Protein AF-D6U808-F1 (afdb_monomer_lite)

pLDDT: mean 87.34, std 8.74, range [60.12, 94.69]

Foldseek 3Di:
DPLVVCCQQQAAFDQVCCVPPPVNDGAGNCVVVVNDVDRDDSVCVVPPDDDDDD

Radius of gyration: 12.16 Å; chains: 1; bounding box: 33×18×30 Å

Secondary structure (DSSP, 8-state):
-HHHHHHHHHH---HHHHHHHSTT----HHHHTTS-SSPPPHHHHHH--PPPP-

Structure (mmCIF, N/CA/C/O backbone):
data_AF-D6U808-F1
#
_entry.id   AF-D6U808-F1
#
loop_
_atom_site.group_PDB
_atom_site.id
_atom_site.type_symbol
_atom_site.label_atom_id
_atom_site.label_alt_id
_atom_site.label_comp_id
_atom_site.label_asym_id
_atom_site.label_entity_id
_atom_site.label_seq_id
_atom_site.pdbx_PDB_ins_code
_atom_site.Cartn_x
_atom_site.Cartn_y
_atom_site.Cartn_z
_atom_site.occupancy
_atom_site.B_iso_or_equiv
_atom_site.auth_seq_id
_atom_site.auth_comp_id
_atom_site.auth_asym_id
_atom_site.auth_atom_id
_atom_site.pdbx_PDB_model_num
ATOM 1 N N . MET A 1 1 ? 3.673 -13.908 10.275 1.00 60.12 1 MET A N 1
ATOM 2 C CA . MET A 1 1 ? 3.421 -14.492 8.939 1.00 60.12 1 MET A CA 1
ATOM 3 C C . MET A 1 1 ? 2.488 -13.635 8.083 1.00 60.12 1 MET A C 1
ATOM 5 O O . MET A 1 1 ? 2.815 -13.427 6.927 1.00 60.12 1 MET A O 1
ATOM 9 N N . TYR A 1 2 ? 1.414 -13.049 8.627 1.00 79.00 2 TYR A N 1
ATOM 10 C CA . TYR A 1 2 ? 0.476 -12.225 7.843 1.00 79.00 2 TYR A CA 1
ATOM 11 C C . TYR A 1 2 ? 1.049 -10.898 7.325 1.00 79.00 2 TYR A C 1
ATOM 13 O O . TYR A 1 2 ? 0.885 -10.599 6.153 1.00 79.00 2 TYR A O 1
ATOM 21 N N . LEU A 1 3 ? 1.787 -10.141 8.148 1.00 87.06 3 LEU A N 1
ATOM 22 C CA . LEU A 1 3 ? 2.257 -8.806 7.753 1.00 87.06 3 LEU A CA 1
ATOM 23 C C . LEU A 1 3 ? 3.202 -8.831 6.542 1.00 87.06 3 LEU A C 1
ATOM 25 O O . LEU A 1 3 ? 2.978 -8.097 5.591 1.00 87.06 3 LEU A O 1
ATOM 29 N N . ILE A 1 4 ? 4.210 -9.712 6.554 1.00 90.44 4 ILE A N 1
ATOM 30 C CA . ILE A 1 4 ? 5.168 -9.865 5.444 1.00 90.44 4 ILE A CA 1
ATOM 31 C C . ILE A 1 4 ? 4.462 -10.271 4.148 1.00 90.44 4 ILE A C 1
ATOM 33 O O . ILE A 1 4 ? 4.742 -9.706 3.092 1.00 90.44 4 ILE A O 1
ATOM 37 N N . GLY A 1 5 ? 3.521 -11.218 4.236 1.00 91.44 5 GLY A N 1
ATOM 38 C CA . GLY A 1 5 ? 2.713 -11.624 3.090 1.00 91.44 5 GLY A CA 1
ATOM 39 C C . GLY A 1 5 ? 1.885 -10.460 2.552 1.00 91.44 5 GLY A C 1
ATOM 40 O O . GLY A 1 5 ? 1.889 -10.214 1.349 1.00 91.44 5 GLY A O 1
ATOM 41 N N . THR A 1 6 ? 1.229 -9.695 3.425 1.00 92.19 6 THR A N 1
ATOM 42 C CA . THR A 1 6 ? 0.449 -8.521 3.019 1.00 92.19 6 THR A CA 1
ATOM 43 C C . THR A 1 6 ? 1.334 -7.467 2.360 1.00 92.19 6 THR A C 1
ATOM 45 O O . THR A 1 6 ? 1.018 -7.015 1.265 1.00 92.19 6 THR A O 1
ATOM 48 N N . THR A 1 7 ? 2.479 -7.119 2.949 1.00 94.25 7 THR A N 1
ATOM 49 C CA . THR A 1 7 ? 3.369 -6.103 2.367 1.00 94.25 7 THR A CA 1
ATOM 50 C C . THR A 1 7 ? 3.952 -6.540 1.025 1.00 94.25 7 THR A C 1
ATOM 52 O O . THR A 1 7 ? 4.076 -5.720 0.125 1.00 94.25 7 THR A O 1
ATOM 55 N N . TYR A 1 8 ? 4.259 -7.827 0.840 1.00 92.75 8 TYR A N 1
ATOM 56 C CA . TYR A 1 8 ? 4.702 -8.328 -0.463 1.00 92.75 8 TYR A CA 1
ATOM 57 C C . TYR A 1 8 ? 3.593 -8.210 -1.517 1.00 92.75 8 TYR A C 1
ATOM 59 O O . TYR A 1 8 ? 3.835 -7.725 -2.618 1.00 92.75 8 TYR A O 1
ATOM 67 N N . ASN A 1 9 ? 2.369 -8.609 -1.164 1.00 93.12 9 ASN A N 1
ATOM 68 C CA . ASN A 1 9 ? 1.252 -8.636 -2.104 1.00 93.12 9 ASN A CA 1
ATOM 69 C C . ASN A 1 9 ? 0.725 -7.242 -2.470 1.00 93.12 9 ASN A C 1
ATOM 71 O O . ASN A 1 9 ? 0.303 -7.050 -3.606 1.00 93.12 9 ASN A O 1
ATOM 75 N N . PHE A 1 10 ? 0.733 -6.294 -1.528 1.00 93.44 10 PHE A N 1
ATOM 76 C CA . PHE A 1 10 ? 0.143 -4.963 -1.707 1.00 93.44 10 PHE A CA 1
ATOM 77 C C . PHE A 1 10 ? 1.167 -3.866 -2.003 1.00 93.44 10 PHE A C 1
ATOM 79 O O . PHE A 1 10 ? 0.839 -2.924 -2.724 1.00 93.44 10 PHE A O 1
ATOM 86 N N . CYS A 1 11 ? 2.386 -3.970 -1.463 1.00 94.69 11 CYS A N 1
ATOM 87 C CA . CYS A 1 11 ? 3.359 -2.878 -1.511 1.00 94.69 11 CYS A CA 1
ATOM 88 C C . CYS A 1 11 ? 4.471 -3.073 -2.538 1.00 94.69 11 CYS A C 1
ATOM 90 O O . CYS A 1 11 ? 5.077 -2.093 -2.966 1.00 94.69 11 CYS A O 1
ATOM 92 N N . TRP A 1 12 ? 4.761 -4.314 -2.936 1.00 93.06 12 TRP A N 1
ATOM 93 C CA . TRP A 1 12 ? 5.867 -4.600 -3.844 1.00 93.06 12 TRP A CA 1
ATOM 94 C C . TRP A 1 12 ? 5.384 -4.977 -5.239 1.00 93.06 12 TRP A C 1
ATOM 96 O O . TRP A 1 12 ? 4.681 -5.968 -5.437 1.00 93.06 12 TRP A O 1
ATOM 106 N N . ALA A 1 13 ? 5.807 -4.192 -6.230 1.00 91.50 13 ALA A N 1
ATOM 107 C CA . ALA A 1 13 ? 5.604 -4.541 -7.625 1.00 91.50 13 ALA A CA 1
ATOM 108 C C . ALA A 1 13 ? 6.437 -5.778 -7.976 1.00 91.50 13 ALA A C 1
ATOM 110 O O . ALA A 1 13 ? 7.635 -5.854 -7.684 1.00 91.50 13 ALA A O 1
ATOM 111 N N . HIS A 1 14 ? 5.797 -6.744 -8.625 1.00 90.38 14 HIS A N 1
A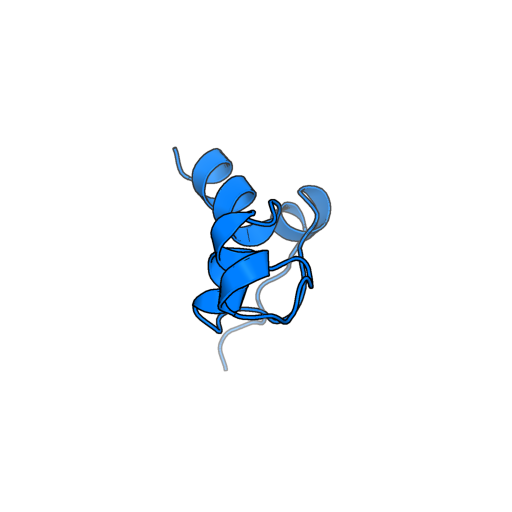TOM 112 C CA . HIS A 1 14 ? 6.446 -7.965 -9.059 1.00 90.38 14 HIS A CA 1
ATOM 113 C C . HIS A 1 14 ? 6.934 -7.798 -10.499 1.00 90.38 14 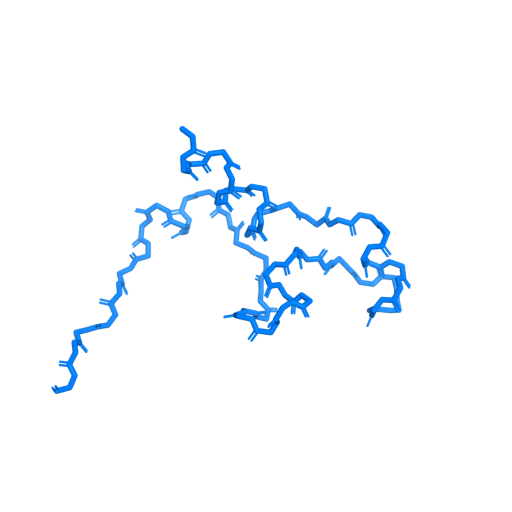HIS A C 1
ATOM 115 O O . HIS A 1 14 ? 6.147 -7.497 -11.397 1.00 90.38 14 HIS A O 1
ATOM 121 N N . GLN A 1 15 ? 8.233 -7.990 -10.737 1.00 85.44 15 GLN A N 1
ATOM 122 C CA . GLN A 1 15 ? 8.858 -7.696 -12.033 1.00 85.44 15 GLN A CA 1
ATOM 123 C C . GLN A 1 15 ? 8.250 -8.510 -13.180 1.00 85.44 15 GLN A C 1
ATOM 125 O O . GLN A 1 15 ? 7.902 -7.946 -14.213 1.00 85.44 15 GLN A O 1
ATOM 130 N N . GLU A 1 16 ? 8.045 -9.812 -12.986 1.00 85.00 16 GLU A N 1
ATOM 131 C CA . GLU A 1 16 ? 7.463 -10.676 -14.024 1.00 85.00 16 GLU A CA 1
ATOM 132 C C . GLU A 1 16 ? 6.004 -10.317 -14.327 1.00 85.00 16 GLU A C 1
ATOM 134 O O . GLU A 1 16 ? 5.553 -10.375 -15.468 1.00 85.00 16 GLU A O 1
ATOM 139 N N . LEU A 1 17 ? 5.280 -9.849 -13.312 1.00 83.94 17 LEU A N 1
ATOM 140 C CA . LEU A 1 17 ? 3.885 -9.437 -13.443 1.00 83.94 17 LEU A CA 1
ATOM 141 C C . LEU A 1 17 ? 3.772 -8.078 -14.144 1.00 83.94 17 LEU A C 1
ATOM 143 O O . LEU A 1 17 ? 2.894 -7.858 -14.977 1.00 83.94 17 LEU A O 1
ATOM 147 N N .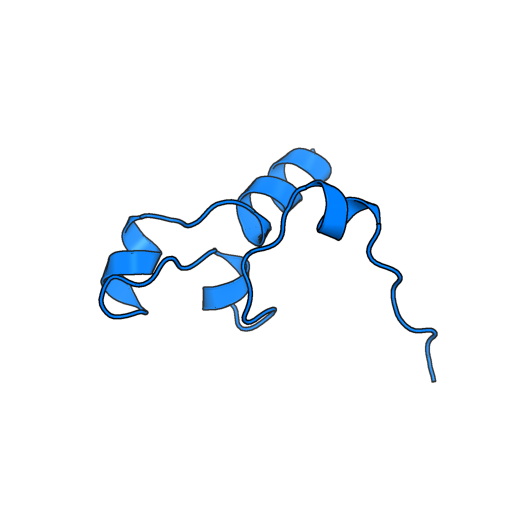 SER A 1 18 ? 4.713 -7.184 -13.849 1.00 83.06 18 SER A N 1
ATOM 148 C CA . SER A 1 18 ? 4.820 -5.862 -14.469 1.00 83.06 18 SER A CA 1
ATOM 149 C C . SER A 1 18 ? 5.127 -5.969 -15.969 1.00 83.06 18 SER A C 1
ATOM 151 O O . SER A 1 18 ? 4.567 -5.226 -16.772 1.00 83.06 18 SER A O 1
ATOM 153 N N . LYS A 1 19 ? 5.939 -6.960 -16.367 1.00 80.50 19 LYS A N 1
ATOM 154 C CA . LYS A 1 19 ? 6.207 -7.281 -17.779 1.00 80.50 19 LYS A CA 1
ATOM 155 C C . LYS A 1 19 ? 5.001 -7.924 -18.471 1.00 80.50 19 LYS A C 1
ATOM 157 O O . LYS A 1 19 ? 4.657 -7.543 -19.583 1.00 80.50 19 LYS A O 1
ATOM 162 N N . SER A 1 20 ? 4.362 -8.902 -17.824 1.00 71.31 20 SER A N 1
ATOM 163 C CA . SER A 1 20 ? 3.350 -9.747 -18.475 1.00 71.31 20 SER A CA 1
ATOM 164 C C . SER A 1 20 ? 1.981 -9.087 -18.624 1.00 71.31 20 SER A C 1
ATOM 166 O O . SER A 1 20 ? 1.281 -9.361 -19.595 1.00 71.31 20 SER A O 1
ATOM 168 N N . THR A 1 21 ? 1.558 -8.286 -17.649 1.00 65.12 21 THR A N 1
ATOM 169 C CA . THR A 1 21 ? 0.144 -7.884 -17.528 1.00 65.12 21 THR A CA 1
ATOM 170 C C . THR A 1 21 ? -0.093 -6.414 -17.853 1.00 65.12 21 THR A C 1
ATOM 172 O O . THR A 1 21 ? -1.228 -6.025 -18.102 1.00 65.12 21 THR A O 1
ATOM 175 N N . HIS A 1 22 ? 0.957 -5.585 -17.853 1.00 62.88 22 HIS A N 1
ATOM 176 C CA . HIS A 1 22 ? 0.788 -4.140 -17.700 1.00 62.88 22 HIS A CA 1
ATOM 177 C C . HIS A 1 22 ? 1.686 -3.260 -18.585 1.00 62.88 22 HIS A C 1
ATOM 179 O O . HIS A 1 22 ? 1.868 -2.091 -18.258 1.00 62.88 22 HIS A O 1
ATOM 185 N N . MET A 1 23 ? 2.195 -3.762 -19.721 1.00 67.56 23 MET A N 1
ATOM 186 C CA . MET A 1 23 ? 2.988 -2.964 -20.683 1.00 67.56 23 MET A CA 1
ATOM 187 C C . MET A 1 23 ? 4.103 -2.150 -19.990 1.00 67.56 23 MET A C 1
ATOM 189 O O . MET A 1 23 ? 4.131 -0.924 -20.080 1.00 67.56 23 MET A O 1
ATOM 193 N N . ASP A 1 24 ? 4.953 -2.829 -19.214 1.00 69.31 24 ASP A N 1
ATOM 194 C CA . ASP A 1 24 ? 6.029 -2.235 -18.398 1.00 69.31 24 ASP A CA 1
ATOM 195 C C . ASP A 1 24 ? 5.576 -1.330 -17.235 1.00 69.31 24 ASP A C 1
ATOM 197 O O . ASP A 1 24 ? 6.400 -0.668 -16.597 1.00 69.31 24 ASP A O 1
ATOM 201 N N . ARG A 1 25 ? 4.285 -1.314 -16.879 1.00 81.31 25 ARG A N 1
ATOM 202 C CA . ARG A 1 25 ? 3.829 -0.664 -15.641 1.00 81.31 25 ARG A CA 1
ATOM 203 C C . ARG A 1 25 ? 3.995 -1.585 -14.440 1.00 81.31 25 ARG A C 1
ATOM 205 O O . ARG A 1 25 ? 3.709 -2.779 -14.495 1.00 81.31 25 ARG A O 1
ATOM 212 N N . ALA A 1 26 ? 4.415 -0.987 -13.328 1.00 88.19 26 ALA A N 1
ATOM 213 C CA . ALA A 1 26 ? 4.525 -1.657 -12.042 1.00 88.19 26 ALA A CA 1
ATOM 214 C C . ALA A 1 26 ? 3.181 -2.293 -11.638 1.00 88.19 26 ALA A C 1
ATOM 216 O O . ALA A 1 26 ? 2.156 -1.614 -11.596 1.00 88.19 26 ALA A O 1
ATOM 217 N N . CYS A 1 27 ? 3.197 -3.595 -11.347 1.00 91.50 27 CYS A N 1
ATOM 218 C CA . CYS A 1 27 ? 2.016 -4.379 -10.993 1.00 91.50 27 CYS A CA 1
ATOM 219 C C . CYS A 1 27 ? 2.315 -5.271 -9.779 1.00 91.50 27 CYS A C 1
ATOM 221 O O . CYS A 1 27 ? 3.290 -6.031 -9.786 1.00 91.50 27 CYS A O 1
ATOM 223 N N . THR A 1 28 ? 1.504 -5.169 -8.725 1.00 94.38 28 THR A N 1
ATOM 224 C CA . THR A 1 28 ? 1.610 -6.012 -7.523 1.00 94.38 28 THR A CA 1
ATOM 225 C C . THR A 1 28 ? 0.753 -7.276 -7.673 1.00 94.38 28 THR A C 1
ATOM 227 O O . THR A 1 28 ? -0.189 -7.293 -8.472 1.00 94.38 28 THR A O 1
ATOM 230 N N . PRO A 1 29 ? 1.013 -8.341 -6.894 1.00 94.00 29 PRO A N 1
ATOM 231 C CA . PRO A 1 29 ? 0.166 -9.533 -6.902 1.00 94.00 29 PRO A CA 1
ATOM 232 C C . PRO A 1 29 ? -1.327 -9.247 -6.677 1.00 94.00 29 PRO A C 1
ATOM 234 O O . PRO A 1 29 ? -2.169 -9.827 -7.360 1.00 94.00 29 PRO A O 1
ATOM 237 N N . THR A 1 30 ? -1.678 -8.329 -5.769 1.00 93.88 30 THR A N 1
ATOM 238 C CA . THR A 1 30 ? -3.086 -7.966 -5.529 1.00 93.88 30 THR A CA 1
ATOM 239 C C . THR A 1 30 ? -3.705 -7.165 -6.669 1.00 93.88 30 THR A C 1
ATOM 241 O O . THR A 1 30 ? -4.913 -7.273 -6.876 1.00 93.88 30 THR A O 1
ATOM 244 N N . MET A 1 31 ? -2.898 -6.433 -7.442 1.00 93.12 31 MET A N 1
ATOM 245 C CA . MET A 1 31 ? -3.356 -5.787 -8.673 1.00 93.12 31 MET A CA 1
ATOM 246 C C . MET A 1 31 ? -3.671 -6.801 -9.767 1.00 93.12 31 MET A C 1
ATOM 248 O O . MET A 1 31 ? -4.747 -6.743 -10.356 1.00 93.12 31 MET A O 1
ATOM 252 N N . ALA A 1 32 ? -2.793 -7.778 -10.005 1.00 91.69 32 ALA A N 1
ATOM 253 C CA . ALA A 1 32 ? -3.079 -8.830 -10.985 1.00 91.69 32 ALA A CA 1
ATOM 254 C C . ALA A 1 32 ? -4.264 -9.718 -10.579 1.00 91.69 32 ALA A C 1
ATOM 256 O O . ALA A 1 32 ? -4.973 -10.228 -11.441 1.00 91.69 32 ALA A O 1
ATOM 257 N N . ALA A 1 33 ? -4.502 -9.878 -9.275 1.00 91.62 33 ALA A N 1
ATOM 258 C CA . ALA A 1 33 ? -5.692 -10.545 -8.752 1.00 91.62 33 ALA A CA 1
ATOM 259 C C . ALA A 1 33 ? -6.973 -9.688 -8.852 1.00 91.62 33 ALA A C 1
ATOM 261 O O . ALA A 1 33 ? -8.054 -10.188 -8.547 1.00 91.62 33 ALA A O 1
ATOM 262 N N . GLY A 1 34 ? -6.871 -8.411 -9.241 1.00 91.31 34 GLY A N 1
ATOM 263 C CA . GLY A 1 34 ? -8.006 -7.490 -9.347 1.00 91.31 34 GLY A CA 1
ATOM 264 C C . GLY A 1 34 ? -8.587 -7.036 -8.004 1.00 91.31 34 GLY A C 1
ATOM 265 O O . GLY A 1 34 ? -9.727 -6.582 -7.961 1.00 91.31 34 GLY A O 1
ATOM 266 N N . LEU A 1 35 ? -7.837 -7.165 -6.904 1.00 91.19 35 LEU A N 1
ATOM 267 C CA . LEU A 1 35 ? -8.281 -6.755 -5.562 1.00 91.19 35 LEU A CA 1
ATOM 268 C C . LEU A 1 35 ? -8.096 -5.253 -5.308 1.00 91.19 35 LEU A C 1
ATOM 270 O O . LEU A 1 35 ? -8.773 -4.675 -4.464 1.00 91.19 35 LEU A O 1
ATOM 274 N N . THR A 1 36 ? -7.142 -4.638 -6.000 1.00 91.94 36 THR A N 1
ATOM 275 C CA . THR A 1 36 ? -6.799 -3.215 -5.912 1.00 91.94 36 THR A CA 1
ATOM 276 C C . THR A 1 36 ? -6.211 -2.772 -7.246 1.00 91.94 36 THR A C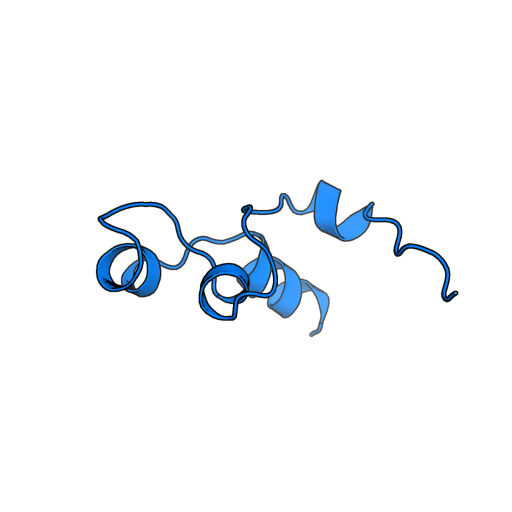 1
ATOM 278 O O . THR A 1 36 ? -5.695 -3.587 -8.001 1.00 91.94 36 THR A O 1
ATOM 281 N N . ASP A 1 37 ? -6.252 -1.485 -7.534 1.00 91.12 37 ASP A N 1
ATOM 282 C CA . ASP A 1 37 ? -5.710 -0.857 -8.741 1.00 91.12 37 ASP A CA 1
ATOM 283 C C . ASP A 1 37 ? -4.509 0.060 -8.449 1.00 91.12 37 ASP A C 1
ATOM 285 O O . ASP A 1 37 ? -3.879 0.581 -9.369 1.00 91.12 37 ASP A O 1
ATOM 289 N N . HIS A 1 38 ? -4.151 0.215 -7.174 1.00 92.12 38 HIS A N 1
ATOM 290 C CA . HIS A 1 38 ? -3.000 0.992 -6.728 1.00 92.12 38 HIS A CA 1
ATOM 291 C C . HIS A 1 38 ? -2.000 0.157 -5.924 1.00 92.12 38 HIS A C 1
ATOM 293 O O . HIS A 1 38 ? -2.345 -0.851 -5.298 1.00 92.12 38 HIS A O 1
ATOM 299 N N . ILE A 1 39 ? -0.749 0.619 -5.938 1.00 93.62 39 ILE A N 1
ATOM 300 C CA . ILE A 1 39 ? 0.344 0.093 -5.120 1.00 93.62 39 ILE A CA 1
ATOM 301 C C . ILE A 1 39 ? 0.272 0.775 -3.761 1.00 93.62 39 ILE A C 1
ATOM 303 O O . ILE A 1 39 ? 0.325 2.001 -3.686 1.00 93.62 39 ILE A O 1
ATOM 307 N N . TRP A 1 40 ? 0.171 -0.013 -2.698 1.00 94.38 40 TRP A N 1
ATOM 308 C CA . TRP A 1 40 ? 0.020 0.512 -1.347 1.00 94.38 40 TRP A CA 1
ATOM 309 C C . TRP A 1 40 ? 1.375 0.749 -0.687 1.00 94.38 40 TRP A C 1
ATOM 311 O O . TRP A 1 40 ? 2.280 -0.076 -0.782 1.00 94.38 40 TRP A O 1
ATOM 321 N N . SER A 1 41 ? 1.511 1.806 0.099 1.00 94.44 41 SER A N 1
ATOM 322 C CA . SER A 1 41 ? 2.590 1.904 1.082 1.00 94.44 41 SER A CA 1
ATOM 323 C C . SER A 1 41 ? 2.290 1.050 2.317 1.00 94.44 41 SER A C 1
ATOM 325 O O . SER A 1 41 ? 1.139 0.759 2.649 1.00 94.44 41 SER A O 1
ATOM 327 N N . VAL A 1 42 ? 3.337 0.686 3.063 1.00 93.88 42 VAL A N 1
ATOM 328 C CA . VAL A 1 42 ? 3.180 -0.036 4.338 1.00 93.88 42 VAL A CA 1
ATOM 329 C C . VAL A 1 42 ? 2.326 0.769 5.325 1.00 93.88 42 VAL A C 1
ATOM 331 O O . VAL A 1 42 ? 1.501 0.198 6.034 1.00 93.88 42 VAL A O 1
ATOM 334 N N . SER A 1 43 ? 2.482 2.096 5.351 1.00 93.81 43 SER A N 1
ATOM 335 C CA . SER A 1 43 ? 1.661 2.985 6.178 1.00 93.81 43 SER A CA 1
ATOM 336 C C . SER A 1 43 ? 0.186 2.939 5.799 1.00 93.81 43 SER A C 1
ATOM 338 O O . SER A 1 43 ? -0.647 2.836 6.695 1.00 93.81 43 SER A O 1
ATOM 340 N N . GLU A 1 44 ? -0.145 2.966 4.505 1.00 94.06 44 GLU A N 1
ATOM 341 C CA . GLU A 1 44 ? -1.541 2.912 4.060 1.00 94.06 44 GLU A CA 1
ATOM 342 C C . GLU A 1 44 ? -2.184 1.585 4.449 1.00 94.06 44 GLU A C 1
ATOM 344 O O . GLU A 1 44 ? -3.267 1.596 5.021 1.00 94.06 44 GLU A O 1
ATOM 349 N N . VAL A 1 45 ? -1.495 0.455 4.249 1.00 91.62 45 VAL A N 1
ATOM 350 C CA . VAL A 1 45 ? -2.004 -0.868 4.656 1.00 91.62 45 VAL A CA 1
ATOM 351 C C . VAL A 1 45 ? -2.300 -0.919 6.157 1.00 91.62 45 VAL A C 1
ATOM 353 O O . VAL A 1 45 ? -3.320 -1.464 6.569 1.00 91.62 45 VAL A O 1
ATOM 356 N N . LEU A 1 46 ? -1.418 -0.354 6.986 1.00 92.00 46 LEU A N 1
ATOM 357 C CA . LEU A 1 46 ? -1.571 -0.376 8.444 1.00 92.00 46 LEU A CA 1
ATOM 358 C C . LEU A 1 46 ? -2.614 0.619 8.966 1.00 92.00 46 LEU A C 1
ATOM 360 O O . LEU A 1 46 ? -3.132 0.433 10.066 1.00 92.00 46 LEU A O 1
ATOM 364 N N . GLN A 1 47 ? -2.901 1.679 8.211 1.00 92.94 47 GLN A N 1
ATOM 365 C CA . GLN A 1 47 ? -3.843 2.732 8.600 1.00 92.94 47 GLN A CA 1
ATOM 366 C C . GLN A 1 47 ? -5.196 2.624 7.894 1.00 92.94 47 GLN A C 1
ATOM 368 O O . GLN A 1 47 ? -6.121 3.367 8.238 1.00 92.94 47 GLN A O 1
ATOM 373 N N . TYR A 1 48 ? -5.328 1.717 6.926 1.00 90.75 48 TYR A N 1
ATOM 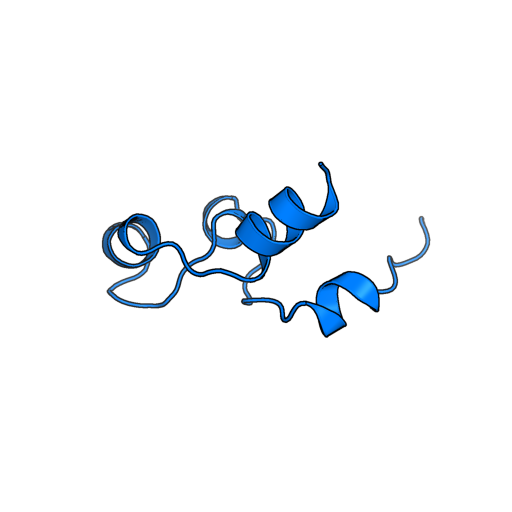374 C CA . TYR A 1 48 ? -6.550 1.555 6.161 1.00 90.75 48 TYR A CA 1
ATOM 375 C C . TYR A 1 48 ? -7.717 1.167 7.068 1.00 90.75 48 TYR A C 1
ATOM 377 O O . TYR A 1 48 ? -7.689 0.156 7.773 1.00 90.75 48 TYR A O 1
ATOM 385 N N . LYS A 1 49 ? -8.770 1.986 7.038 1.00 90.50 49 LYS A N 1
ATOM 386 C CA . LYS A 1 49 ? -10.010 1.727 7.765 1.00 90.50 49 LYS A CA 1
ATOM 387 C C . LYS A 1 49 ? -10.979 1.016 6.837 1.00 90.50 49 LYS A C 1
ATOM 389 O O . LYS A 1 49 ? -11.440 1.594 5.858 1.00 90.50 49 LYS A O 1
ATOM 394 N N . VAL A 1 50 ? -11.299 -0.226 7.182 1.00 86.25 50 VAL A N 1
ATOM 395 C CA . VAL A 1 50 ? -12.328 -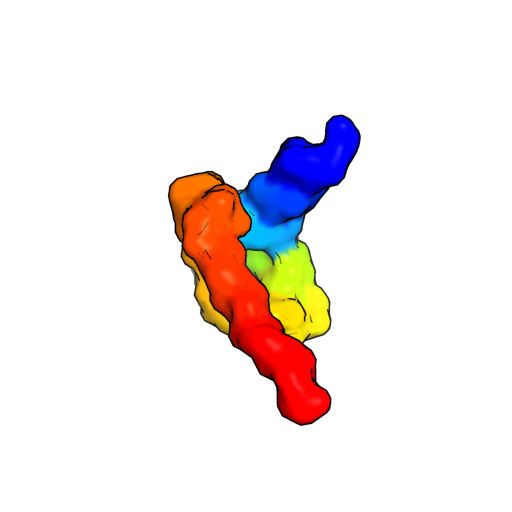0.998 6.487 1.00 86.25 50 VAL A CA 1
ATOM 396 C C . VAL A 1 50 ? -13.674 -0.303 6.693 1.00 86.25 50 VAL A C 1
ATOM 398 O O . VAL A 1 50 ? -14.027 0.045 7.823 1.00 86.25 50 VAL A O 1
ATOM 401 N N . ALA A 1 51 ? -14.404 -0.073 5.601 1.00 87.69 51 ALA A N 1
ATOM 402 C CA . ALA A 1 51 ? -15.752 0.473 5.676 1.00 87.69 51 ALA A CA 1
ATOM 403 C C . ALA A 1 51 ? -16.647 -0.456 6.523 1.00 87.69 51 ALA A C 1
ATOM 405 O O . ALA A 1 51 ? -16.499 -1.679 6.440 1.00 87.69 51 ALA A O 1
ATOM 406 N N . PRO A 1 52 ? -17.553 0.090 7.353 1.00 86.19 52 PRO A N 1
ATOM 407 C CA . PRO A 1 52 ? -18.473 -0.737 8.123 1.00 86.19 52 PRO A CA 1
ATOM 408 C C . PRO A 1 52 ? -19.345 -1.584 7.188 1.00 86.19 52 PRO A C 1
ATOM 410 O O . PRO A 1 52 ? -19.648 -1.174 6.066 1.00 86.19 52 PRO A O 1
ATOM 413 N N . LEU A 1 53 ? -19.730 -2.772 7.660 1.00 83.12 53 LEU A N 1
ATOM 414 C CA . LEU A 1 53 ? -20.674 -3.630 6.946 1.00 83.12 53 LEU A CA 1
ATOM 415 C C . LEU A 1 53 ? -22.029 -2.905 6.800 1.00 83.12 53 LEU A C 1
ATOM 417 O O . LEU A 1 53 ? -22.397 -2.166 7.718 1.00 83.12 53 LEU A O 1
ATOM 421 N N . PRO A 1 54 ? -22.728 -3.081 5.663 1.00 76.31 54 PRO A N 1
ATOM 422 C CA . PRO A 1 54 ? -24.037 -2.476 5.419 1.00 76.31 54 PRO A CA 1
ATOM 423 C C . PRO A 1 54 ? -25.126 -2.992 6.366 1.00 76.31 54 PRO A C 1
ATOM 425 O O . PRO A 1 54 ? -25.019 -4.152 6.833 1.00 76.31 54 PRO A O 1
#

Organism: NCBI:txid485913

Sequence (54 aa):
MYLIGTTYNFCWAHQELSKSTHMDRACTPTMAAGLTDHIWSVSEVLQYKVAPLP